Protein AF-A0A8T1F2R9-F1 (afdb_monomer)

Structure (mmCIF, N/CA/C/O backbone):
data_AF-A0A8T1F2R9-F1
#
_entry.id   AF-A0A8T1F2R9-F1
#
loop_
_atom_site.group_PDB
_atom_site.id
_atom_site.type_symbol
_atom_site.label_atom_id
_atom_site.label_alt_id
_atom_site.label_comp_id
_atom_site.label_asym_id
_atom_site.label_entity_id
_atom_site.label_seq_id
_atom_site.pdbx_PDB_ins_code
_atom_site.Cartn_x
_atom_site.Cartn_y
_atom_site.Cartn_z
_atom_site.occupancy
_atom_site.B_iso_or_equiv
_atom_site.auth_seq_id
_atom_site.auth_comp_id
_atom_site.auth_asym_id
_atom_site.auth_atom_id
_atom_site.pdbx_PDB_model_num
ATOM 1 N N . MET A 1 1 ? -15.398 31.113 -6.173 1.00 49.66 1 MET A N 1
ATOM 2 C CA . MET A 1 1 ? -14.534 31.262 -4.978 1.00 49.66 1 MET A CA 1
ATOM 3 C C . MET A 1 1 ? -14.750 30.053 -4.079 1.00 49.66 1 MET A C 1
ATOM 5 O O . MET A 1 1 ? -15.899 29.704 -3.833 1.00 49.66 1 MET A O 1
ATOM 9 N N . SER A 1 2 ? -13.677 29.368 -3.672 1.00 69.75 2 SER A N 1
ATOM 10 C CA . SER A 1 2 ? -13.751 28.180 -2.805 1.00 69.75 2 SER A CA 1
ATOM 11 C C . SER A 1 2 ? -14.375 28.528 -1.446 1.00 69.75 2 SER A C 1
ATOM 13 O O . SER A 1 2 ? -14.032 29.553 -0.864 1.00 69.75 2 SER A O 1
ATOM 15 N N . LYS A 1 3 ? -15.277 27.678 -0.932 1.00 83.00 3 LYS A N 1
ATOM 16 C CA . LYS A 1 3 ? -15.861 27.803 0.423 1.00 83.00 3 LYS A CA 1
ATOM 17 C C . LYS A 1 3 ? -14.911 27.320 1.531 1.00 83.00 3 LYS A C 1
ATOM 19 O O . LYS A 1 3 ? -15.271 27.348 2.705 1.00 83.00 3 LYS A O 1
ATOM 24 N N . LEU A 1 4 ? -13.726 26.830 1.170 1.00 78.75 4 LEU A N 1
ATOM 25 C CA . LEU A 1 4 ? -12.758 26.296 2.120 1.00 78.75 4 LEU A CA 1
ATOM 26 C C . LEU A 1 4 ? -11.963 27.436 2.754 1.00 78.75 4 LEU A C 1
ATOM 28 O O . LEU A 1 4 ? -11.466 28.324 2.060 1.00 78.75 4 LEU A O 1
ATOM 32 N N . LYS A 1 5 ? -11.810 27.388 4.081 1.00 82.62 5 LYS A N 1
ATOM 33 C CA . LYS A 1 5 ? -10.876 28.270 4.787 1.00 82.62 5 LYS A CA 1
ATOM 34 C C . LYS A 1 5 ? -9.466 28.018 4.250 1.00 82.62 5 LYS A C 1
ATOM 36 O O . LYS A 1 5 ? -9.063 26.865 4.103 1.00 82.62 5 LYS A O 1
ATOM 41 N N . SER A 1 6 ? -8.733 29.094 3.968 1.00 84.75 6 SER A N 1
ATOM 42 C CA . SER A 1 6 ? -7.327 28.996 3.571 1.00 84.75 6 SER A CA 1
ATOM 43 C C . SER A 1 6 ? -6.537 28.253 4.650 1.00 84.75 6 SER A C 1
ATOM 45 O O . SER A 1 6 ? -6.668 28.547 5.840 1.00 84.75 6 SER A O 1
ATOM 47 N N . VAL A 1 7 ? -5.737 27.275 4.231 1.00 87.94 7 VAL A N 1
ATOM 48 C CA . VAL A 1 7 ? -4.880 26.472 5.102 1.00 87.94 7 VAL A CA 1
ATOM 49 C C . VAL A 1 7 ? -3.440 26.585 4.616 1.00 87.94 7 VAL A C 1
ATOM 51 O O . VAL A 1 7 ? -3.169 26.552 3.417 1.00 87.94 7 VAL A O 1
ATOM 54 N N . GLY A 1 8 ? -2.495 26.729 5.546 1.00 93.12 8 GLY A N 1
ATOM 55 C CA . GLY A 1 8 ? -1.076 26.766 5.202 1.00 93.12 8 GLY A CA 1
ATOM 56 C C . GLY A 1 8 ? -0.588 25.420 4.656 1.00 93.12 8 GLY A C 1
ATOM 57 O O . GLY A 1 8 ? -1.015 24.364 5.121 1.00 93.12 8 GLY A O 1
ATOM 58 N N . SER A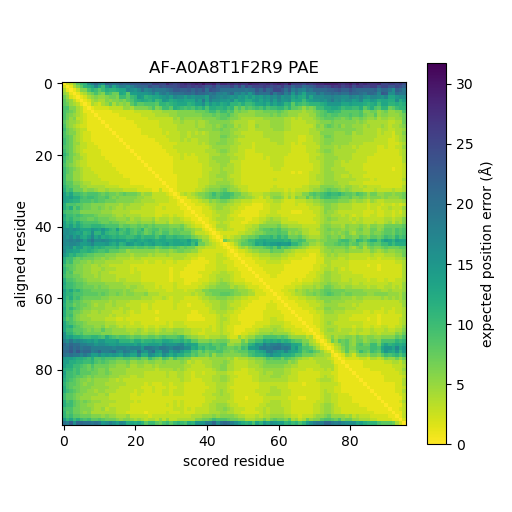 1 9 ? 0.369 25.448 3.723 1.00 93.38 9 SER A N 1
ATOM 59 C CA . SER A 1 9 ? 0.951 24.240 3.104 1.00 93.38 9 SER A CA 1
ATOM 60 C C . SER A 1 9 ? 1.483 23.229 4.135 1.00 93.38 9 SER A C 1
ATOM 62 O O . SER A 1 9 ? 1.248 22.030 4.008 1.00 93.38 9 SER A O 1
ATOM 64 N N . LYS A 1 10 ? 2.122 23.704 5.217 1.00 94.62 10 LYS A N 1
ATOM 65 C CA . LYS A 1 10 ? 2.605 22.847 6.319 1.00 94.62 10 LYS A CA 1
ATOM 66 C C . LYS A 1 10 ? 1.465 22.087 7.003 1.00 94.62 10 LYS A C 1
ATOM 68 O O . LYS A 1 10 ? 1.562 20.883 7.224 1.00 94.62 10 LYS A O 1
ATOM 73 N N . THR A 1 11 ? 0.380 22.792 7.310 1.00 94.19 11 THR A N 1
ATOM 74 C CA . THR A 1 11 ? -0.805 22.214 7.950 1.00 94.19 11 THR A CA 1
ATOM 75 C C . THR A 1 11 ? -1.500 21.225 7.018 1.00 94.19 11 THR A C 1
ATOM 77 O O . THR A 1 11 ? -1.859 20.134 7.451 1.00 94.19 11 THR A O 1
ATOM 80 N N . LEU A 1 12 ? -1.619 21.561 5.730 1.00 94.06 12 LEU A N 1
ATOM 81 C CA . LEU A 1 12 ? -2.206 20.671 4.731 1.00 94.06 12 LEU A CA 1
ATOM 82 C C . LEU A 1 12 ? -1.422 19.359 4.600 1.00 94.06 12 LEU A C 1
ATOM 84 O O . LEU A 1 12 ? -2.022 18.291 4.669 1.00 94.06 12 LEU A O 1
ATOM 88 N N . LYS A 1 13 ? -0.088 19.429 4.486 1.00 95.69 13 LYS A N 1
ATOM 89 C CA . LYS A 1 13 ? 0.775 18.238 4.421 1.00 95.69 13 LYS A CA 1
ATOM 90 C C . LYS A 1 13 ? 0.595 17.339 5.642 1.00 95.69 13 LYS A C 1
ATOM 92 O O . LYS A 1 13 ? 0.422 16.137 5.487 1.00 95.69 13 LYS A O 1
ATOM 97 N N . ARG A 1 14 ? 0.557 17.921 6.846 1.00 96.19 14 ARG A N 1
ATOM 98 C CA . ARG A 1 14 ? 0.320 17.163 8.083 1.00 96.19 14 ARG A CA 1
ATOM 99 C C . ARG A 1 14 ? -1.028 16.440 8.057 1.00 96.19 14 ARG A C 1
ATOM 101 O O . ARG A 1 14 ? -1.088 15.270 8.418 1.00 96.19 14 ARG A O 1
ATOM 108 N N . TYR A 1 15 ? -2.096 17.114 7.628 1.00 95.75 15 TYR A N 1
ATOM 109 C CA . TYR A 1 15 ? -3.407 16.473 7.523 1.00 95.75 15 TYR A CA 1
ATOM 110 C C . TYR A 1 15 ? -3.445 15.377 6.461 1.00 95.75 15 TYR A C 1
ATOM 112 O O . TYR A 1 15 ? -4.059 14.346 6.707 1.00 95.75 15 TYR A O 1
ATOM 120 N N . MET A 1 16 ? -2.759 15.553 5.330 1.00 96.00 16 MET A N 1
ATOM 121 C CA . MET A 1 16 ? -2.637 14.497 4.324 1.00 96.00 16 MET A CA 1
ATOM 122 C C . MET A 1 16 ? -1.922 13.264 4.882 1.00 96.00 16 MET A C 1
ATOM 124 O O . MET A 1 16 ? -2.436 12.166 4.720 1.00 96.00 16 MET A O 1
ATOM 128 N N . SER A 1 17 ? -0.812 13.423 5.610 1.00 95.81 17 SER A N 1
ATOM 129 C CA . SER A 1 17 ? -0.121 12.284 6.237 1.00 95.81 17 SER A CA 1
ATOM 130 C C . SER A 1 17 ? -0.997 11.549 7.258 1.00 95.81 17 SER A C 1
ATOM 132 O O . SER A 1 17 ? -1.015 10.324 7.282 1.00 95.81 17 SER A O 1
ATOM 134 N N . LEU A 1 18 ? -1.760 12.285 8.075 1.00 96.88 18 LEU A N 1
ATOM 135 C CA . LEU A 1 18 ? -2.702 11.681 9.025 1.00 96.88 18 LEU A CA 1
ATOM 136 C C . LEU A 1 18 ? -3.846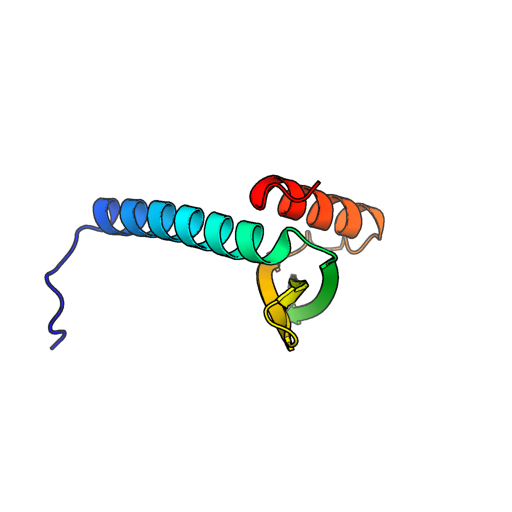 10.949 8.314 1.00 96.88 18 LEU A C 1
ATOM 138 O O . LEU A 1 18 ? -4.264 9.881 8.757 1.00 96.88 18 LEU A O 1
ATOM 142 N N . LEU A 1 19 ? -4.350 11.518 7.217 1.00 96.50 19 LEU A N 1
ATOM 143 C CA . LEU A 1 19 ? -5.392 10.899 6.407 1.00 96.50 19 LEU A CA 1
ATOM 144 C C . LEU A 1 19 ? -4.897 9.600 5.766 1.00 96.50 19 LEU A C 1
ATOM 146 O O . LEU A 1 19 ? -5.622 8.613 5.805 1.00 96.50 19 LEU A O 1
ATOM 150 N N . VAL A 1 20 ? -3.678 9.597 5.219 1.00 95.19 20 VAL A N 1
ATOM 151 C CA . VAL A 1 20 ? -3.051 8.405 4.629 1.00 95.19 20 VAL A CA 1
ATOM 152 C C . VAL A 1 20 ? -2.990 7.278 5.658 1.00 95.19 20 VAL A C 1
ATOM 154 O O . VAL A 1 20 ? -3.603 6.241 5.427 1.00 95.19 20 VAL A O 1
ATOM 157 N N . ALA A 1 21 ? -2.414 7.525 6.839 1.00 95.06 21 ALA A N 1
ATOM 158 C CA . ALA A 1 21 ? -2.324 6.513 7.896 1.00 95.06 21 ALA A CA 1
ATOM 159 C C . ALA A 1 21 ? -3.704 5.976 8.332 1.00 95.06 21 ALA A C 1
ATOM 161 O O . ALA A 1 21 ? -3.884 4.779 8.551 1.00 95.06 21 ALA A O 1
ATOM 162 N N . ALA A 1 22 ? -4.711 6.852 8.435 1.00 96.88 22 ALA A N 1
ATOM 163 C CA . ALA A 1 22 ? -6.070 6.444 8.791 1.00 96.88 22 ALA A CA 1
ATOM 164 C C . ALA A 1 22 ? -6.744 5.595 7.697 1.00 96.88 22 ALA A C 1
ATOM 166 O O . ALA A 1 22 ? -7.512 4.680 8.004 1.00 96.88 22 ALA A O 1
ATOM 167 N N . VAL A 1 23 ? -6.483 5.900 6.423 1.00 95.12 23 VAL A N 1
ATOM 168 C CA . VAL A 1 23 ? -6.997 5.136 5.280 1.00 95.12 23 VAL A CA 1
ATOM 169 C C . VAL A 1 23 ? -6.300 3.783 5.179 1.00 95.12 23 VAL A C 1
ATOM 171 O O . VAL A 1 23 ? -6.998 2.778 5.051 1.00 95.12 23 VAL A O 1
ATOM 174 N N . GLU A 1 24 ? -4.972 3.744 5.301 1.00 95.00 24 GLU A N 1
ATOM 175 C CA . GLU A 1 24 ? -4.170 2.514 5.309 1.00 95.00 24 GLU A CA 1
ATOM 176 C C . GLU A 1 24 ? -4.673 1.556 6.391 1.00 95.00 24 GLU A C 1
ATOM 178 O O . GLU A 1 24 ? -5.120 0.457 6.070 1.00 95.00 24 GLU A O 1
ATOM 183 N N . ALA A 1 25 ? -4.771 2.018 7.643 1.00 95.19 25 ALA A N 1
ATOM 184 C CA . ALA A 1 25 ? -5.282 1.211 8.752 1.00 95.19 25 ALA A CA 1
ATOM 185 C C . ALA A 1 25 ? -6.699 0.666 8.495 1.00 95.19 25 ALA A C 1
ATOM 187 O O . ALA A 1 25 ? -7.018 -0.473 8.847 1.00 95.19 25 ALA A O 1
ATOM 188 N N . LYS A 1 26 ? -7.568 1.461 7.857 1.00 95.12 26 LYS A N 1
ATOM 189 C CA . LYS A 1 26 ? -8.937 1.043 7.532 1.00 95.12 26 LYS A CA 1
ATOM 190 C C . LYS A 1 26 ? -8.979 0.005 6.414 1.00 95.12 26 LYS A C 1
ATOM 192 O O . LYS A 1 26 ? -9.836 -0.875 6.455 1.00 95.12 26 LYS A O 1
ATOM 197 N N . ILE A 1 27 ? -8.109 0.115 5.413 1.00 93.94 27 ILE A N 1
ATOM 198 C CA . ILE A 1 27 ? -7.982 -0.885 4.348 1.00 93.94 27 ILE A CA 1
ATOM 199 C C . ILE A 1 27 ? -7.440 -2.187 4.944 1.00 93.94 27 ILE A C 1
ATOM 201 O O . ILE A 1 27 ? -8.068 -3.226 4.760 1.00 93.94 27 ILE A O 1
ATOM 205 N N . SER A 1 28 ? -6.369 -2.122 5.737 1.00 94.00 28 SER A N 1
ATOM 206 C CA . SER A 1 28 ? -5.766 -3.284 6.400 1.00 94.00 28 SER A CA 1
ATOM 207 C C . SER A 1 28 ? -6.754 -4.033 7.288 1.00 94.00 28 SER A C 1
ATOM 209 O O . SER A 1 28 ? -6.881 -5.248 7.180 1.00 94.00 28 SER A O 1
ATOM 211 N N . ALA A 1 29 ? -7.533 -3.318 8.108 1.00 93.75 29 ALA A N 1
ATOM 212 C CA . ALA A 1 29 ? -8.546 -3.939 8.961 1.00 93.75 29 ALA A CA 1
ATOM 213 C C . ALA A 1 29 ? -9.582 -4.739 8.150 1.00 93.75 29 ALA A C 1
ATOM 215 O O . ALA A 1 29 ? -9.985 -5.832 8.549 1.00 93.75 29 ALA A O 1
ATOM 216 N N . LYS A 1 30 ? -9.983 -4.217 6.984 1.00 93.12 30 LYS A N 1
ATOM 217 C CA . LYS A 1 30 ? -10.917 -4.885 6.065 1.00 93.12 30 LYS A CA 1
ATOM 218 C C . LYS A 1 30 ? -10.286 -6.050 5.303 1.00 93.12 30 LYS A C 1
ATOM 220 O O . LYS A 1 30 ? -10.990 -6.982 4.938 1.00 93.12 30 LYS A O 1
ATOM 225 N N . MET A 1 31 ? -8.979 -5.982 5.070 1.00 92.38 31 MET A N 1
ATOM 226 C CA . MET A 1 31 ? -8.179 -6.998 4.388 1.00 92.38 31 MET A CA 1
ATOM 227 C C . MET A 1 31 ? -7.655 -8.101 5.316 1.00 92.38 31 MET A C 1
ATOM 229 O O . MET A 1 31 ? -6.933 -8.970 4.852 1.00 92.38 31 MET A O 1
ATOM 233 N N . SER A 1 32 ? -8.029 -8.108 6.597 1.00 86.12 32 SER A N 1
ATOM 234 C CA . SER A 1 32 ? -7.507 -9.039 7.613 1.00 86.12 32 SER A CA 1
ATOM 235 C C . SER A 1 32 ? -7.819 -10.530 7.382 1.00 86.12 32 SER A C 1
ATOM 237 O O . SER A 1 32 ? -7.267 -11.381 8.075 1.00 86.12 32 SER A O 1
ATOM 239 N N . GLY A 1 33 ? -8.712 -10.855 6.442 1.00 87.06 33 GLY A N 1
ATOM 240 C CA . GLY A 1 33 ? -9.052 -12.226 6.053 1.00 87.06 33 GLY A CA 1
ATOM 241 C C . GLY A 1 33 ? -8.173 -12.775 4.924 1.00 87.06 33 GLY A C 1
ATOM 242 O O . GLY A 1 33 ? -7.011 -12.419 4.780 1.00 87.06 33 GLY A O 1
ATOM 243 N N . GLN A 1 34 ? -8.736 -13.649 4.086 1.00 90.50 34 GLN A N 1
ATOM 244 C CA . GLN A 1 34 ? -8.059 -14.071 2.857 1.00 90.50 34 GLN A CA 1
ATOM 245 C C . GLN A 1 34 ? -8.034 -12.923 1.846 1.00 90.50 34 GLN A C 1
ATOM 247 O O . GLN A 1 34 ? -9.082 -12.389 1.464 1.00 90.50 34 GLN A O 1
ATOM 252 N N . PHE A 1 35 ? -6.83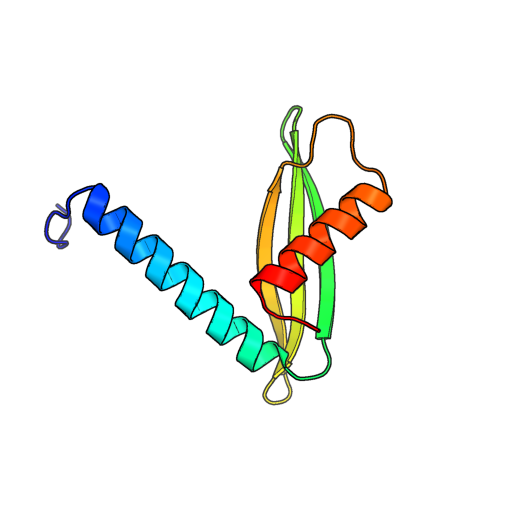4 -12.587 1.385 1.00 93.94 35 PHE A N 1
ATOM 253 C CA . PHE A 1 35 ? -6.606 -11.585 0.357 1.00 93.94 35 PHE A CA 1
ATOM 254 C C . PHE A 1 35 ? -5.596 -12.082 -0.680 1.00 93.94 35 PHE A C 1
ATOM 256 O O . PHE A 1 35 ? -4.852 -13.037 -0.462 1.00 93.94 35 PHE A O 1
ATOM 263 N N . GLY A 1 36 ? -5.582 -11.412 -1.824 1.00 94.25 36 GLY A N 1
ATOM 264 C CA . GLY A 1 36 ? -4.575 -11.551 -2.863 1.00 94.25 36 GLY A CA 1
ATOM 265 C C . GLY A 1 36 ? -4.207 -10.188 -3.435 1.00 94.25 36 GLY A C 1
ATOM 266 O O . GLY A 1 36 ? -4.805 -9.165 -3.088 1.00 94.25 36 GLY A O 1
ATOM 267 N N . PHE A 1 37 ? -3.231 -10.184 -4.335 1.00 94.44 37 PHE A N 1
ATOM 268 C CA . PHE A 1 37 ? -2.795 -8.978 -5.024 1.00 94.44 37 PHE A CA 1
ATOM 269 C C . PHE A 1 37 ? -3.044 -9.083 -6.522 1.00 94.44 37 PHE A C 1
ATOM 271 O O . PHE A 1 37 ? -2.867 -10.143 -7.121 1.00 94.44 37 PHE A O 1
ATOM 278 N N . VAL A 1 38 ? -3.415 -7.957 -7.122 1.00 94.81 38 VAL A N 1
ATOM 279 C CA . VAL A 1 38 ? -3.426 -7.768 -8.574 1.00 94.81 38 VAL A CA 1
ATOM 280 C C . VAL A 1 38 ? -2.557 -6.561 -8.876 1.00 94.81 38 VAL A C 1
ATOM 282 O O . VAL A 1 38 ? -2.733 -5.507 -8.268 1.00 94.81 38 VAL A O 1
ATOM 285 N N . SER A 1 39 ? -1.613 -6.714 -9.796 1.00 90.94 39 SER A N 1
ATOM 286 C CA . SER A 1 39 ? -0.803 -5.607 -10.298 1.00 90.94 39 SER A CA 1
ATOM 287 C C . SER A 1 39 ? -1.230 -5.242 -11.712 1.00 90.94 39 SER A C 1
ATOM 289 O O . SER A 1 39 ? -1.428 -6.136 -12.534 1.00 90.94 39 SER A O 1
ATOM 291 N N . ASP A 1 40 ? -1.304 -3.948 -11.995 1.00 90.56 40 ASP A N 1
ATOM 292 C CA . ASP A 1 40 ? -1.433 -3.414 -13.349 1.00 90.56 40 ASP A CA 1
ATOM 293 C C . ASP A 1 40 ? -0.199 -2.564 -13.655 1.00 90.56 40 ASP A C 1
ATOM 295 O O . ASP A 1 40 ? 0.194 -1.725 -12.843 1.00 90.56 40 ASP A O 1
ATOM 299 N N . ALA A 1 41 ? 0.445 -2.825 -14.786 1.00 87.50 41 ALA A N 1
ATOM 300 C CA . ALA A 1 41 ? 1.677 -2.164 -15.182 1.00 87.50 41 ALA A CA 1
ATOM 301 C C . ALA A 1 41 ? 1.450 -1.415 -16.493 1.00 87.50 41 ALA A C 1
ATOM 303 O O . ALA A 1 41 ? 0.954 -1.982 -17.465 1.00 87.50 41 ALA A O 1
ATOM 304 N N . SER A 1 42 ? 1.833 -0.141 -16.523 1.00 85.50 42 SER A N 1
ATOM 305 C CA . SER A 1 42 ? 1.687 0.713 -17.698 1.00 85.50 42 SER A CA 1
ATOM 306 C C . SER A 1 42 ? 2.923 1.576 -17.887 1.00 85.50 42 SER A C 1
ATOM 308 O O . SER A 1 42 ? 3.519 2.044 -16.919 1.00 85.50 42 SER A O 1
ATOM 310 N N . THR A 1 43 ? 3.304 1.805 -19.138 1.00 84.38 43 THR A N 1
ATOM 311 C CA . THR A 1 43 ? 4.413 2.691 -19.486 1.00 84.38 43 THR A CA 1
ATOM 312 C C . THR A 1 43 ? 3.855 4.047 -19.898 1.00 84.38 43 THR A C 1
ATOM 314 O O . THR A 1 43 ? 3.057 4.140 -20.833 1.00 84.38 43 THR A O 1
ATOM 317 N N . LEU A 1 44 ? 4.291 5.108 -19.219 1.00 80.00 44 LEU A N 1
ATOM 318 C CA . LEU A 1 44 ? 3.990 6.487 -19.583 1.00 80.00 44 LEU A CA 1
ATOM 319 C C . LEU A 1 44 ? 5.279 7.159 -20.063 1.00 80.00 44 LEU A C 1
ATOM 321 O O . LEU A 1 44 ? 6.166 7.479 -19.275 1.00 80.00 44 LEU A O 1
ATOM 325 N N . PHE A 1 45 ? 5.374 7.376 -21.375 1.00 80.06 45 PHE A N 1
ATOM 326 C CA . PHE A 1 45 ? 6.592 7.833 -22.054 1.00 80.06 45 PHE A CA 1
ATOM 327 C C . PHE A 1 45 ? 7.784 6.887 -21.829 1.00 80.06 45 PHE A C 1
ATOM 329 O O . PHE A 1 45 ? 7.867 5.863 -22.500 1.00 80.06 45 PHE A O 1
ATOM 336 N N . LEU A 1 46 ? 8.693 7.234 -20.915 1.00 79.50 46 LEU A N 1
ATOM 337 C CA . LEU A 1 46 ? 9.916 6.487 -20.589 1.00 79.50 46 LEU A CA 1
ATOM 338 C C . LEU A 1 46 ? 9.854 5.835 -19.198 1.00 79.50 46 LEU A C 1
ATOM 340 O O . LEU A 1 46 ? 10.734 5.061 -18.841 1.00 79.50 46 LEU A O 1
ATOM 344 N N . GLU A 1 47 ? 8.811 6.121 -18.418 1.00 81.19 47 GLU A N 1
ATOM 345 C CA . GLU A 1 47 ? 8.672 5.622 -17.054 1.00 81.19 47 GLU A CA 1
ATOM 346 C C . GLU A 1 47 ? 7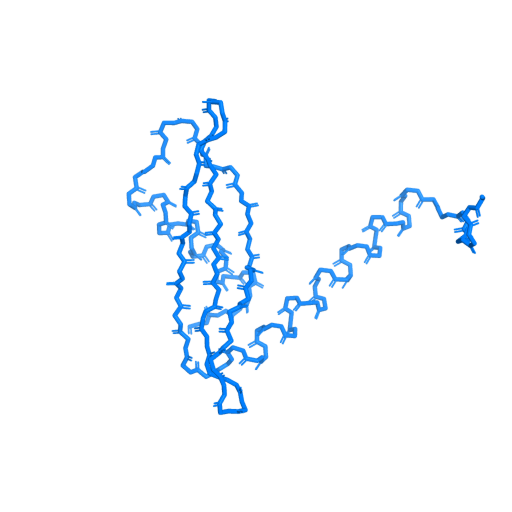.652 4.485 -17.000 1.00 81.19 47 GLU A C 1
ATOM 348 O O . GLU A 1 47 ? 6.516 4.605 -17.471 1.00 81.19 47 GLU A O 1
ATOM 353 N N . ASN A 1 48 ? 8.049 3.373 -16.386 1.00 84.88 48 ASN A N 1
ATOM 354 C CA . ASN A 1 48 ? 7.136 2.278 -16.094 1.00 84.88 48 ASN A CA 1
ATOM 355 C C . ASN A 1 48 ? 6.470 2.529 -14.747 1.00 84.88 48 ASN A C 1
ATOM 357 O O . ASN A 1 48 ? 7.152 2.748 -13.755 1.00 84.88 48 ASN A O 1
ATOM 361 N N . TYR A 1 49 ? 5.149 2.456 -14.700 1.00 88.12 49 TYR A N 1
ATOM 362 C CA . TYR A 1 49 ? 4.359 2.571 -13.484 1.00 88.12 49 TYR A CA 1
ATOM 363 C C . TYR A 1 49 ? 3.723 1.234 -13.150 1.00 88.12 49 TYR A C 1
ATOM 365 O O . TYR A 1 49 ? 3.253 0.518 -14.033 1.00 88.12 49 TYR A O 1
ATOM 373 N N . VAL A 1 50 ? 3.661 0.930 -11.858 1.00 90.12 50 VAL A N 1
ATOM 374 C CA . VAL A 1 50 ? 2.944 -0.232 -11.341 1.00 90.12 50 VAL A CA 1
ATOM 375 C C . VAL A 1 50 ? 1.906 0.241 -10.337 1.00 90.12 50 VAL A C 1
ATOM 377 O O . VAL A 1 50 ? 2.219 0.895 -9.339 1.00 90.12 50 VAL A O 1
ATOM 380 N N . ALA A 1 51 ? 0.654 -0.108 -10.609 1.00 93.44 51 ALA A N 1
ATOM 381 C CA . ALA A 1 51 ? -0.442 -0.038 -9.665 1.00 93.44 51 ALA A CA 1
ATOM 382 C C . ALA A 1 51 ? -0.578 -1.391 -8.961 1.00 93.44 51 ALA A C 1
ATOM 384 O O . ALA A 1 51 ? -0.625 -2.431 -9.616 1.00 93.44 51 ALA A O 1
ATOM 385 N N . LEU A 1 52 ? -0.665 -1.385 -7.632 1.00 95.12 52 LEU A N 1
ATOM 386 C CA . LEU A 1 52 ? -0.919 -2.586 -6.839 1.00 95.12 52 LEU A CA 1
ATOM 387 C C . LEU A 1 52 ? -2.278 -2.480 -6.159 1.00 95.12 52 LEU A C 1
ATOM 389 O O . LEU A 1 52 ? -2.557 -1.516 -5.442 1.00 95.12 52 LEU A O 1
ATOM 393 N N . PHE A 1 53 ? -3.102 -3.502 -6.350 1.00 95.94 53 PHE A N 1
ATOM 394 C CA . PHE A 1 53 ? -4.417 -3.626 -5.750 1.00 95.94 53 PHE A CA 1
ATOM 395 C C . PHE A 1 53 ? -4.452 -4.786 -4.760 1.00 95.94 53 PHE A C 1
ATOM 397 O O . PHE A 1 53 ? -3.999 -5.887 -5.069 1.00 95.94 53 PHE A O 1
ATOM 404 N N . GLY A 1 54 ? -5.049 -4.550 -3.595 1.00 95.94 54 GLY A N 1
ATOM 405 C CA . GLY A 1 54 ? -5.457 -5.591 -2.661 1.00 95.94 54 GLY A CA 1
ATOM 406 C C . GLY A 1 54 ? -6.857 -6.078 -3.016 1.00 95.94 54 GLY A C 1
ATOM 407 O O . GLY A 1 54 ? -7.791 -5.275 -3.097 1.00 95.94 54 GLY A O 1
ATOM 408 N N . VAL A 1 55 ? -7.004 -7.382 -3.225 1.00 96.38 55 VAL A N 1
ATOM 409 C CA . VAL A 1 55 ? -8.270 -8.040 -3.561 1.00 96.38 55 VAL A CA 1
ATOM 410 C C . VAL A 1 55 ? -8.666 -8.952 -2.409 1.00 96.38 55 VAL A C 1
ATOM 412 O O . VAL A 1 55 ? -7.895 -9.820 -2.018 1.00 96.38 55 VAL A O 1
ATOM 415 N N . TYR A 1 56 ? -9.849 -8.747 -1.839 1.00 95.25 56 TYR A N 1
ATOM 416 C CA . TYR A 1 56 ? -10.268 -9.424 -0.611 1.00 95.25 56 TYR A CA 1
ATOM 417 C C . TYR A 1 56 ? -11.786 -9.553 -0.529 1.00 95.25 56 TYR A C 1
ATOM 419 O O . TYR A 1 56 ? -12.527 -8.788 -1.150 1.00 95.25 56 TYR A O 1
ATOM 427 N N . TRP A 1 57 ? -12.259 -10.509 0.265 1.00 94.88 57 TRP A N 1
ATOM 428 C CA . TRP A 1 57 ? -13.677 -10.629 0.591 1.00 94.88 57 TRP A CA 1
ATOM 429 C C . TRP A 1 57 ? -14.007 -9.823 1.842 1.00 94.88 57 TRP A C 1
ATOM 431 O O . TRP A 1 57 ? -13.355 -9.963 2.871 1.00 94.88 57 TRP A O 1
ATOM 441 N N . HIS A 1 58 ? -15.054 -9.008 1.770 1.00 93.25 58 HIS A N 1
ATOM 442 C CA . HIS A 1 58 ? -15.603 -8.310 2.928 1.00 93.25 58 HIS A CA 1
ATOM 443 C C . HIS A 1 58 ? -17.118 -8.196 2.772 1.00 93.25 58 HIS A C 1
ATOM 445 O O . HIS A 1 58 ? -17.610 -7.755 1.731 1.00 93.25 58 HIS A O 1
ATOM 451 N N . ASP A 1 59 ? -17.850 -8.630 3.801 1.00 92.38 59 ASP A N 1
ATOM 452 C CA . ASP A 1 59 ? -19.319 -8.631 3.851 1.00 92.38 59 ASP A CA 1
ATOM 453 C C . ASP A 1 59 ? -19.950 -9.367 2.658 1.00 92.38 59 ASP A C 1
ATOM 455 O O . ASP A 1 59 ? -20.889 -8.892 2.021 1.00 92.38 59 ASP A O 1
ATOM 459 N N . GLY A 1 60 ? -19.382 -10.528 2.313 1.00 92.19 60 GLY A N 1
ATOM 460 C CA . GLY A 1 60 ? -19.869 -11.373 1.219 1.00 92.19 60 GLY A CA 1
ATOM 461 C C . GLY A 1 60 ? -19.653 -10.793 -0.182 1.00 92.19 60 GLY A C 1
ATOM 462 O O . GLY A 1 60 ? -20.210 -11.316 -1.141 1.00 92.19 60 GLY A O 1
ATOM 463 N N . GLN A 1 61 ? -18.858 -9.728 -0.324 1.00 94.94 61 GLN A N 1
ATOM 464 C CA . GLN A 1 61 ? -18.530 -9.126 -1.615 1.00 94.94 61 GLN A CA 1
ATOM 465 C C . GLN A 1 61 ? -17.024 -9.109 -1.851 1.00 94.94 61 GLN A C 1
ATOM 467 O O . GLN A 1 61 ? -16.246 -8.799 -0.946 1.00 94.94 61 GLN A O 1
ATOM 472 N N . LEU A 1 62 ? -16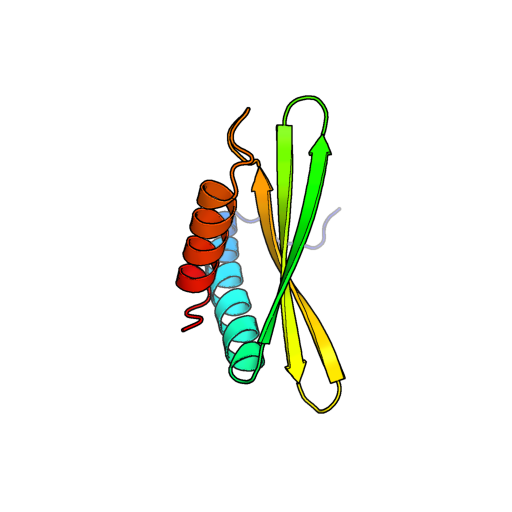.626 -9.379 -3.094 1.00 94.88 62 LEU A N 1
ATOM 473 C CA . LEU A 1 62 ? -15.258 -9.175 -3.539 1.00 94.88 62 LEU A CA 1
ATOM 474 C C . LEU A 1 62 ? -14.997 -7.669 -3.634 1.00 94.88 62 LEU A C 1
ATOM 476 O O . LEU A 1 62 ? -15.720 -6.937 -4.315 1.00 94.88 62 LEU A O 1
ATOM 480 N N . LYS A 1 63 ? -13.980 -7.197 -2.922 1.00 95.88 63 LYS A N 1
ATOM 481 C CA . LYS A 1 63 ? -13.531 -5.809 -2.920 1.00 95.88 63 LYS A CA 1
ATOM 482 C C . LYS A 1 63 ? -12.142 -5.727 -3.532 1.00 95.88 63 LYS A C 1
ATOM 484 O O . LYS A 1 63 ? -11.319 -6.619 -3.355 1.00 95.88 63 LYS A O 1
ATOM 489 N N . GLN A 1 64 ? -11.893 -4.617 -4.216 1.00 96.19 64 GLN A N 1
ATOM 490 C CA . GLN A 1 64 ? -10.595 -4.267 -4.772 1.00 96.19 64 GLN A CA 1
ATOM 491 C C . GLN A 1 64 ? -10.235 -2.865 -4.282 1.00 96.19 64 GLN A C 1
ATOM 493 O O . GLN A 1 64 ? -10.974 -1.910 -4.524 1.00 96.19 64 GLN A O 1
ATOM 498 N N . ALA A 1 65 ? -9.124 -2.750 -3.560 1.00 95.50 65 ALA A N 1
ATOM 499 C CA . ALA A 1 65 ? -8.599 -1.482 -3.072 1.00 95.50 65 ALA A CA 1
ATOM 500 C C . ALA A 1 65 ? -7.260 -1.193 -3.747 1.00 95.50 65 ALA A C 1
ATOM 502 O O . ALA A 1 65 ? -6.373 -2.042 -3.744 1.00 95.50 65 ALA A O 1
ATOM 503 N N . LEU A 1 66 ? -7.106 0.004 -4.313 1.00 95.56 66 LEU A N 1
ATOM 504 C CA . LEU A 1 66 ? -5.810 0.478 -4.783 1.00 95.56 66 LEU A CA 1
ATOM 505 C C . LEU A 1 66 ? -4.922 0.774 -3.569 1.00 95.56 66 LEU A C 1
ATOM 507 O O . LEU A 1 66 ? -5.285 1.608 -2.741 1.00 95.56 66 LEU A O 1
ATOM 511 N N . LEU A 1 67 ? -3.786 0.088 -3.468 1.00 95.25 67 LEU A N 1
ATOM 512 C CA . LEU A 1 67 ? -2.839 0.239 -2.361 1.00 95.25 67 LEU A CA 1
ATOM 513 C C . LEU A 1 67 ? -1.759 1.262 -2.694 1.00 95.25 67 LEU A C 1
ATOM 515 O O . LEU A 1 67 ? -1.395 2.080 -1.856 1.00 95.25 67 LEU A O 1
ATOM 519 N N . THR A 1 68 ? -1.252 1.231 -3.925 1.00 94.44 68 THR A N 1
ATOM 520 C CA . THR A 1 68 ? -0.236 2.175 -4.389 1.00 94.44 68 THR A CA 1
ATOM 521 C C . THR A 1 68 ? -0.219 2.273 -5.911 1.00 94.44 68 THR A C 1
ATOM 523 O O . THR A 1 68 ? -0.608 1.331 -6.603 1.00 94.44 68 THR A O 1
ATOM 526 N N . ILE A 1 69 ? 0.260 3.409 -6.414 1.00 93.00 69 ILE A N 1
ATOM 527 C CA . ILE A 1 69 ? 0.729 3.591 -7.788 1.00 93.00 69 ILE A CA 1
ATOM 528 C C . ILE A 1 69 ? 2.089 4.261 -7.671 1.00 93.00 69 ILE A C 1
ATOM 530 O O . ILE A 1 69 ? 2.191 5.337 -7.077 1.00 93.00 69 ILE A O 1
ATOM 534 N N . ALA A 1 70 ? 3.123 3.636 -8.219 1.00 90.00 70 ALA A N 1
ATOM 535 C CA . ALA A 1 70 ? 4.471 4.181 -8.171 1.00 90.00 70 ALA A CA 1
ATOM 536 C C . ALA A 1 70 ? 5.215 3.922 -9.485 1.00 90.00 70 ALA A C 1
ATOM 538 O O . ALA A 1 70 ? 4.956 2.902 -10.132 1.00 90.00 70 ALA A O 1
ATOM 539 N N . PRO A 1 71 ? 6.135 4.821 -9.872 1.00 88.75 71 PRO A N 1
ATOM 540 C CA . PRO A 1 71 ? 7.099 4.509 -10.910 1.00 88.75 71 PRO A CA 1
ATOM 541 C C . PRO A 1 71 ? 8.043 3.404 -10.417 1.00 88.75 71 PRO A C 1
ATOM 543 O O . PRO A 1 71 ? 8.421 3.365 -9.243 1.00 88.75 71 PRO A O 1
ATOM 546 N N . MET A 1 72 ? 8.417 2.514 -11.325 1.00 84.88 72 MET A N 1
ATOM 547 C CA . MET A 1 72 ? 9.515 1.568 -11.169 1.00 84.88 72 MET A CA 1
ATOM 548 C C . MET A 1 72 ? 10.805 2.222 -11.666 1.00 84.88 72 MET A C 1
ATOM 550 O O . MET A 1 72 ? 10.759 3.115 -12.515 1.00 84.88 72 MET A O 1
ATOM 554 N N . GLU A 1 73 ? 11.952 1.784 -11.144 1.00 78.19 73 GLU A N 1
ATOM 555 C CA . GLU A 1 73 ? 13.243 2.256 -11.650 1.00 78.19 73 GLU A CA 1
ATOM 556 C C . GLU A 1 73 ? 13.378 1.952 -13.150 1.00 78.19 73 GLU A C 1
ATOM 558 O O . GLU A 1 73 ? 12.931 0.912 -13.649 1.00 78.19 73 GLU A O 1
ATOM 563 N N . GLU A 1 74 ? 13.958 2.898 -13.890 1.00 68.00 74 GLU A N 1
ATOM 564 C CA . GLU A 1 74 ? 14.098 2.804 -15.340 1.00 68.00 74 GLU A CA 1
ATOM 565 C C . GLU A 1 74 ? 14.930 1.566 -15.708 1.00 68.00 74 GLU A C 1
ATOM 567 O O . GLU A 1 74 ? 16.068 1.401 -15.274 1.00 68.00 74 GLU A O 1
ATOM 572 N N . GLY A 1 75 ? 14.334 0.662 -16.489 1.00 65.06 75 GLY A N 1
ATOM 573 C CA . GLY A 1 75 ? 14.956 -0.605 -16.881 1.00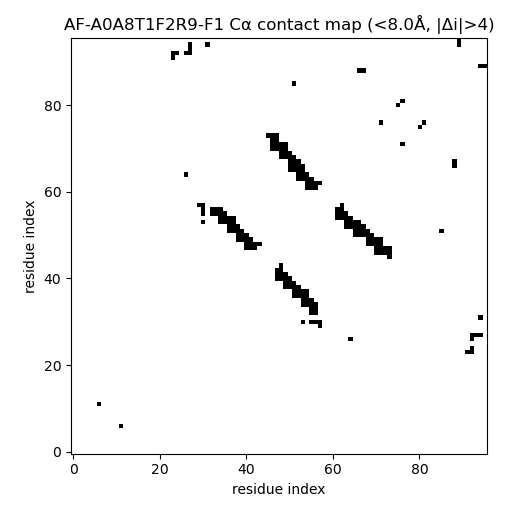 65.06 75 GLY A CA 1
ATOM 574 C C . GLY A 1 75 ? 14.858 -1.745 -15.857 1.00 65.06 75 GLY A C 1
ATOM 575 O O . GLY A 1 75 ? 15.191 -2.874 -16.216 1.00 65.06 75 GLY A O 1
ATOM 576 N N . ASP A 1 76 ? 14.352 -1.514 -14.639 1.00 72.31 76 ASP A N 1
ATOM 577 C CA . ASP A 1 76 ? 14.204 -2.561 -13.619 1.00 72.31 76 ASP A CA 1
ATOM 578 C C . ASP A 1 76 ? 12.756 -3.059 -13.482 1.00 72.31 76 ASP A C 1
ATOM 580 O O . ASP A 1 76 ? 12.002 -2.712 -12.570 1.00 72.31 76 ASP A O 1
ATOM 584 N N . LEU A 1 77 ? 12.376 -3.926 -14.422 1.00 74.62 77 LEU A N 1
ATOM 585 C CA . LEU A 1 77 ? 11.111 -4.673 -14.422 1.00 74.62 77 LEU A CA 1
ATOM 586 C C . LEU A 1 77 ? 11.308 -6.141 -14.027 1.00 74.62 77 LEU A C 1
ATOM 588 O O . LEU A 1 77 ? 10.556 -7.027 -14.439 1.00 74.62 77 LEU A O 1
ATOM 592 N N . THR A 1 78 ? 12.360 -6.439 -13.267 1.00 85.38 78 THR A N 1
ATOM 593 C CA . THR A 1 78 ? 12.645 -7.818 -12.878 1.00 85.38 78 THR A CA 1
ATOM 594 C C . THR A 1 78 ? 11.596 -8.337 -11.894 1.00 85.38 78 THR A C 1
ATOM 596 O O . THR A 1 78 ? 11.056 -7.599 -11.065 1.00 85.38 78 THR A O 1
ATOM 599 N N . ALA A 1 79 ? 11.337 -9.648 -11.919 1.00 86.19 79 ALA A N 1
ATOM 600 C CA . ALA A 1 79 ? 10.442 -10.278 -10.945 1.00 86.19 79 ALA A CA 1
ATOM 601 C C . ALA A 1 79 ? 10.879 -9.999 -9.492 1.00 86.19 79 ALA A C 1
ATOM 603 O O . ALA A 1 79 ? 10.041 -9.839 -8.608 1.00 86.19 79 ALA A O 1
ATOM 604 N N . GLN A 1 80 ? 12.189 -9.883 -9.249 1.00 88.81 80 GLN A N 1
ATOM 605 C CA . GLN A 1 80 ? 12.743 -9.568 -7.935 1.00 88.81 80 GLN A CA 1
ATOM 606 C C . GLN A 1 80 ? 12.352 -8.164 -7.460 1.00 88.81 80 GLN A C 1
ATOM 608 O O 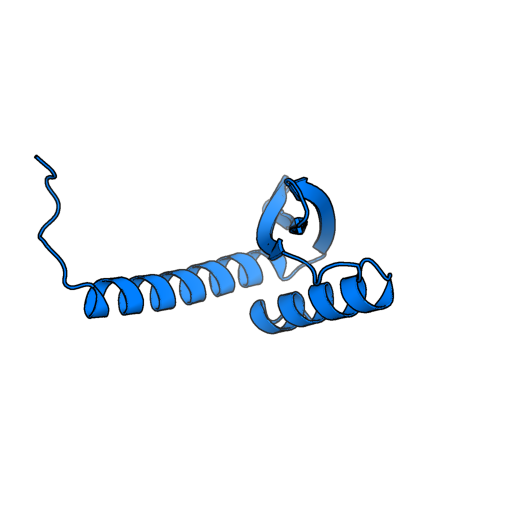. GLN A 1 80 ? 12.012 -7.984 -6.285 1.00 88.81 80 GLN A O 1
ATOM 613 N N . SER A 1 81 ? 12.359 -7.182 -8.356 1.00 87.62 81 SER A N 1
ATOM 614 C CA . SER A 1 81 ? 11.997 -5.802 -8.035 1.00 87.62 81 SER A CA 1
ATOM 615 C C . SER A 1 81 ? 10.498 -5.651 -7.825 1.00 87.62 81 SER A C 1
ATOM 617 O O . SER A 1 81 ? 10.084 -5.022 -6.853 1.00 87.62 81 SER A O 1
ATOM 619 N N . HIS A 1 82 ? 9.678 -6.361 -8.604 1.00 87.69 82 HIS A N 1
ATOM 620 C CA . HIS A 1 82 ? 8.246 -6.491 -8.322 1.00 87.69 82 HIS A CA 1
ATOM 621 C C . HIS A 1 82 ? 7.974 -7.150 -6.958 1.00 87.69 82 HIS A C 1
ATOM 623 O O . HIS A 1 82 ? 7.164 -6.645 -6.182 1.00 87.69 82 HIS A O 1
ATOM 629 N N . CYS A 1 83 ? 8.677 -8.232 -6.609 1.00 90.38 83 CYS A N 1
ATOM 630 C CA . CYS A 1 83 ? 8.559 -8.869 -5.292 1.00 90.38 83 CYS A CA 1
ATOM 631 C C . CYS A 1 83 ? 8.959 -7.924 -4.152 1.00 90.38 83 CYS A C 1
ATOM 633 O O . CYS A 1 83 ? 8.291 -7.875 -3.121 1.00 90.38 83 CYS A O 1
ATOM 635 N N . SER A 1 84 ? 10.047 -7.173 -4.327 1.00 91.00 84 SER A N 1
ATOM 636 C CA . SER A 1 84 ? 10.531 -6.203 -3.337 1.00 91.00 84 SER A CA 1
ATOM 637 C C . SER A 1 84 ? 9.548 -5.045 -3.168 1.00 91.00 84 SER A C 1
ATOM 639 O O . SER A 1 84 ? 9.250 -4.643 -2.043 1.00 91.00 84 SER A O 1
ATOM 641 N N . PHE A 1 85 ? 8.982 -4.565 -4.276 1.00 90.56 85 PHE A N 1
ATOM 642 C CA . PHE A 1 85 ? 7.924 -3.566 -4.287 1.00 90.56 85 PHE A CA 1
ATOM 643 C C . PHE A 1 85 ? 6.687 -4.049 -3.523 1.00 90.56 85 PHE A C 1
ATOM 645 O O . PHE A 1 85 ? 6.255 -3.375 -2.594 1.00 90.56 85 PHE A O 1
ATOM 652 N N . ILE A 1 86 ? 6.168 -5.241 -3.837 1.00 91.94 86 ILE A N 1
ATOM 653 C CA . ILE A 1 86 ? 4.999 -5.816 -3.153 1.00 91.94 86 ILE A CA 1
ATOM 654 C C . ILE A 1 86 ? 5.261 -5.961 -1.650 1.00 91.94 86 ILE A C 1
ATOM 656 O O . ILE A 1 86 ? 4.433 -5.524 -0.856 1.00 91.94 86 ILE A O 1
ATOM 660 N N . LYS A 1 87 ? 6.425 -6.491 -1.244 1.00 93.06 87 LYS A N 1
ATOM 661 C CA . LYS A 1 87 ? 6.797 -6.627 0.178 1.00 93.06 87 LYS A CA 1
ATOM 662 C C . LYS A 1 87 ? 6.777 -5.291 0.914 1.00 93.06 87 LYS A C 1
ATOM 664 O O . LYS A 1 87 ? 6.178 -5.194 1.977 1.00 93.06 87 LYS A O 1
ATOM 669 N N . LYS A 1 88 ? 7.352 -4.247 0.312 1.00 93.38 88 LYS A N 1
ATOM 670 C CA . LYS A 1 88 ? 7.340 -2.896 0.886 1.00 93.38 88 LYS A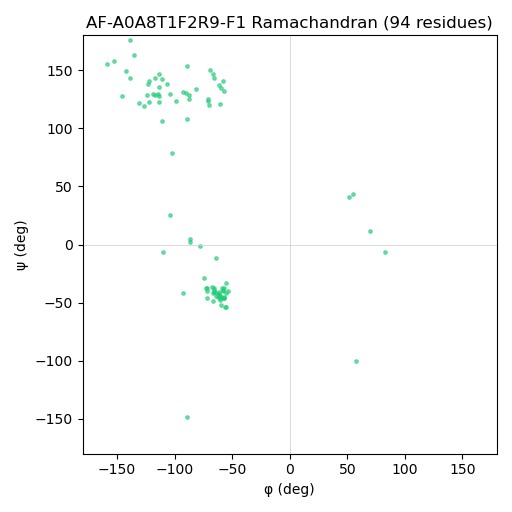 CA 1
ATOM 671 C C . LYS A 1 88 ? 5.916 -2.383 1.113 1.00 93.38 88 LYS A C 1
ATOM 673 O O . LYS A 1 88 ? 5.662 -1.701 2.101 1.00 93.38 88 LYS A O 1
ATOM 678 N N . ILE A 1 89 ? 4.985 -2.693 0.210 1.00 93.31 89 ILE A N 1
ATOM 679 C CA . ILE A 1 89 ? 3.577 -2.322 0.384 1.00 93.31 89 ILE A CA 1
ATOM 680 C C . ILE A 1 89 ? 2.915 -3.169 1.472 1.00 93.31 89 ILE A C 1
ATOM 682 O O . ILE A 1 89 ? 2.191 -2.614 2.294 1.00 93.31 89 ILE A O 1
ATOM 686 N N . CYS A 1 90 ? 3.199 -4.471 1.552 1.00 92.00 90 CYS A N 1
ATOM 687 C CA . CYS A 1 90 ? 2.730 -5.298 2.665 1.00 92.00 90 CYS A CA 1
ATOM 688 C C . CYS A 1 90 ? 3.163 -4.725 4.022 1.00 92.00 90 CYS A C 1
ATOM 690 O O . CYS A 1 90 ? 2.337 -4.651 4.928 1.00 92.00 90 CYS A O 1
ATOM 692 N N . ASP A 1 91 ? 4.403 -4.240 4.138 1.00 93.31 91 ASP A N 1
ATOM 693 C CA . ASP A 1 91 ? 4.916 -3.637 5.373 1.00 93.31 91 ASP A CA 1
ATOM 694 C C . ASP A 1 91 ? 4.137 -2.372 5.776 1.00 93.31 91 ASP A C 1
ATOM 696 O O . ASP A 1 91 ? 3.797 -2.212 6.950 1.00 93.31 91 ASP A O 1
ATOM 700 N N . ILE A 1 92 ? 3.808 -1.499 4.810 1.00 92.44 92 ILE A N 1
ATOM 701 C CA . ILE A 1 92 ? 3.010 -0.275 5.035 1.00 92.44 92 ILE A CA 1
ATOM 702 C C . ILE A 1 92 ? 1.616 -0.621 5.558 1.00 92.44 92 ILE A C 1
ATOM 704 O O . ILE A 1 92 ? 1.127 -0.004 6.500 1.00 92.44 92 ILE A O 1
ATOM 708 N N . PHE A 1 93 ? 0.979 -1.621 4.952 1.00 92.25 93 PHE A N 1
ATOM 709 C CA . PHE A 1 93 ? -0.369 -2.042 5.322 1.00 92.25 93 PHE A CA 1
ATOM 710 C C . PHE A 1 93 ? -0.381 -3.070 6.465 1.00 92.25 93 PHE A C 1
ATOM 712 O O . PHE A 1 93 ? -1.460 -3.525 6.845 1.00 92.25 93 PHE A O 1
ATOM 719 N N . HIS A 1 94 ? 0.774 -3.432 7.031 1.00 90.50 94 HIS A N 1
ATOM 720 C CA . HIS A 1 94 ? 0.907 -4.461 8.067 1.00 90.50 94 HIS A CA 1
ATOM 721 C C . HIS A 1 94 ? 0.225 -5.789 7.684 1.00 90.50 94 HIS A C 1
ATOM 723 O O . HIS A 1 94 ? -0.445 -6.420 8.501 1.00 90.50 94 HIS A O 1
ATOM 729 N N . LEU A 1 95 ? 0.368 -6.184 6.416 1.00 84.12 95 LEU A N 1
ATOM 730 C CA . LEU A 1 95 ? -0.169 -7.429 5.872 1.00 84.12 95 LEU A CA 1
ATOM 731 C C . LEU A 1 95 ? 0.883 -8.530 6.056 1.00 84.12 95 LEU A C 1
ATOM 733 O O . LEU A 1 95 ? 1.923 -8.502 5.400 1.00 84.12 95 LEU A O 1
ATOM 737 N N . SER A 1 96 ? 0.624 -9.454 6.985 1.00 64.19 96 SER A N 1
ATOM 738 C CA . SER A 1 96 ? 1.468 -10.621 7.289 1.00 64.19 96 SER A CA 1
ATOM 739 C C . SER A 1 96 ? 1.092 -11.841 6.462 1.00 64.19 96 SER A C 1
ATOM 741 O O . SER A 1 96 ? -0.118 -12.166 6.479 1.00 64.19 96 SER A O 1
#

Radius of gyration: 16.46 Å; Cα contacts (8 Å, |Δi|>4): 104; chains: 1; bounding box: 35×45×31 Å

pLDDT: mean 89.45, std 8.26, range [49.66, 96.88]

Mean predicted aligned error: 5.53 Å

Nearest PDB structures (foldseek):
 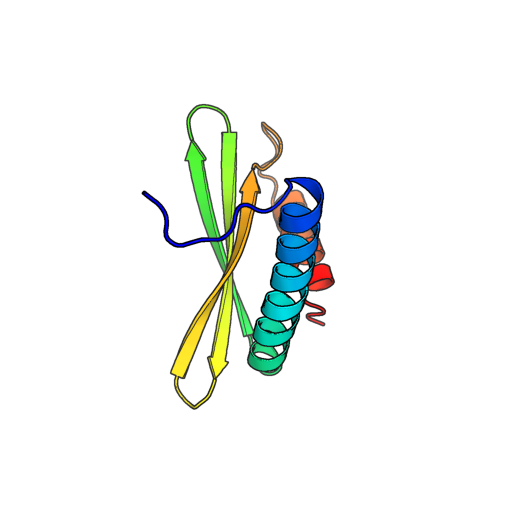 2bw3-assembly1_A  TM=8.012E-01  e=3.822E-03  Musca domestica
  8sjd-assembly1_A  TM=7.355E-01  e=3.385E-03  Musca domestica
  4d1q-assembly1_H-2  TM=7.540E-01  e=4.585E-03  Musca domestica
  4d1q-assembly1_A-2  TM=7.463E-01  e=7.449E-03  Musca domestica
  8sjd-assembly1_D  TM=7.280E-01  e=8.410E-03  Musca domestica

Foldseek 3Di:
DDPDDDDDPVRVVVVVVVVLLVVLQVVLVQQVDDKDKDWDWDDDPQWIKIWIWIWHDGPNDIDIDTQDIDTDPGPPPDPVSVVVVVVVSCVSSVPD

Organism: NCBI:txid29920

Secondary structure (DSSP, 8-state):
---SPP--HHHHHHHHHHHHHHHHHHHHHHTSSSEEEEEEEEEETTEEEEEEEEEEEETTEEEEEEEEEEEPPTT---HHHHHHHHHHHHHHTT--

Solvent-accessible surface area (backbone atoms only — not comparable to full-atom values): 5774 Å² total; per-residue (Å²): 132,80,92,68,79,91,73,55,70,70,58,50,53,54,51,51,56,53,49,49,56,55,49,41,54,54,51,33,65,58,44,70,62,73,61,51,78,50,75,52,76,50,72,60,94,83,43,39,32,41,35,38,28,45,35,28,57,51,94,95,36,86,44,76,42,84,74,49,73,44,76,45,62,80,91,53,82,46,72,67,51,53,51,52,53,52,50,57,51,28,61,75,43,67,61,129

Sequence (96 aa):
MSKLKSVGSKTLKRYMSLLVAAVEAKISAKMSGQFGFVSDASTLFLENYVALFGVYWHDGQLKQALLTIAPMEEGDLTAQSHCSFIKKICDIFHLS